Protein AF-A0A1R4I2N4-F1 (afdb_monomer_lite)

Radius of gyration: 16.39 Å; chains: 1; bounding box: 53×26×40 Å

Secondary structure (DSSP, 8-state):
-----GGG--HHHHHHHHHHHHHHH-SSHHHHHHHHHHHHHTT-HHHHHHHHHHHHHHH-S-HHHHHHHHHHHHHHHHHHHHHHTT---------

Structure (mmCIF, N/CA/C/O backbone):
data_AF-A0A1R4I2N4-F1
#
_entry.id   AF-A0A1R4I2N4-F1
#
loop_
_atom_site.group_PDB
_atom_site.id
_atom_site.type_symbol
_atom_site.label_atom_id
_atom_site.label_alt_id
_atom_site.label_comp_id
_atom_site.label_asym_id
_atom_site.label_entity_id
_atom_site.label_seq_id
_atom_site.pdbx_PDB_ins_code
_atom_site.Cartn_x
_atom_site.Cartn_y
_atom_site.Cartn_z
_atom_site.occupancy
_atom_site.B_iso_or_equiv
_atom_site.auth_seq_id
_atom_site.auth_comp_id
_atom_site.auth_asym_id
_atom_site.auth_atom_id
_atom_site.pdbx_PDB_model_num
ATOM 1 N N . MET A 1 1 ? -1.516 -18.935 20.240 1.00 34.50 1 MET A N 1
ATOM 2 C CA . MET A 1 1 ? -0.958 -17.759 19.545 1.00 34.50 1 MET A CA 1
ATOM 3 C C . MET A 1 1 ? -2.076 -16.740 19.434 1.00 34.50 1 MET A C 1
ATOM 5 O O . MET A 1 1 ? -3.125 -17.085 18.907 1.00 34.50 1 MET A O 1
ATOM 9 N N . GLN A 1 2 ? -1.926 -15.573 20.060 1.00 36.06 2 GLN A N 1
ATOM 10 C CA . GLN A 1 2 ? -2.963 -14.540 20.079 1.00 36.06 2 GLN A CA 1
ATOM 11 C C . GLN A 1 2 ? -3.074 -13.928 18.680 1.00 36.06 2 GLN A C 1
ATOM 13 O O . GLN A 1 2 ? -2.097 -13.392 18.165 1.00 36.06 2 GLN A O 1
ATOM 18 N N . HIS A 1 3 ? -4.251 -14.024 18.063 1.00 42.09 3 HIS A N 1
ATOM 19 C CA . HIS A 1 3 ? -4.594 -13.172 16.932 1.00 42.09 3 HIS A CA 1
ATOM 20 C C . HIS A 1 3 ? -4.697 -11.749 17.478 1.00 42.09 3 HIS A C 1
ATOM 22 O O . HIS A 1 3 ? -5.699 -11.403 18.101 1.00 42.09 3 HIS A O 1
ATOM 28 N N . ILE A 1 4 ? -3.642 -10.949 17.314 1.00 45.22 4 ILE A N 1
ATOM 29 C CA . ILE A 1 4 ? -3.711 -9.509 17.552 1.00 45.22 4 ILE A CA 1
ATOM 30 C C . ILE A 1 4 ? -4.724 -8.989 16.537 1.00 45.22 4 ILE A C 1
ATOM 32 O O . ILE A 1 4 ? -4.463 -8.942 15.336 1.00 45.22 4 ILE A O 1
ATOM 36 N N . HIS A 1 5 ? -5.928 -8.701 17.015 1.00 48.03 5 HIS A N 1
ATOM 37 C CA . HIS A 1 5 ? -6.967 -8.073 16.226 1.00 48.03 5 HIS A CA 1
ATOM 38 C C . HIS A 1 5 ? -6.523 -6.612 16.059 1.00 48.03 5 HIS A C 1
ATOM 40 O O . HIS A 1 5 ? -6.839 -5.761 16.881 1.00 48.03 5 HIS A O 1
ATOM 46 N N . LEU A 1 6 ? -5.716 -6.334 15.025 1.00 54.22 6 LEU A N 1
ATOM 47 C CA . LEU A 1 6 ? -5.196 -5.001 14.654 1.00 54.22 6 LEU A CA 1
ATOM 48 C C . LEU A 1 6 ? -6.302 -3.969 14.333 1.00 54.22 6 LEU A C 1
ATOM 50 O O . LEU A 1 6 ? -6.013 -2.862 13.888 1.00 54.22 6 LEU A O 1
ATOM 54 N N . SER A 1 7 ? -7.571 -4.309 14.564 1.00 54.19 7 SER A N 1
ATOM 55 C CA . SER A 1 7 ? -8.735 -3.458 14.320 1.00 54.19 7 SER A CA 1
ATOM 56 C C . SER A 1 7 ? -8.832 -2.247 15.250 1.00 54.19 7 SER A C 1
ATOM 58 O O . SER A 1 7 ? -9.737 -1.441 15.076 1.00 54.19 7 SER A O 1
ATOM 60 N N . GLU A 1 8 ? -7.971 -2.139 16.264 1.00 62.69 8 GLU A N 1
ATOM 61 C CA . GLU A 1 8 ? -8.007 -1.059 17.260 1.00 62.69 8 GLU A CA 1
ATOM 62 C C . GLU A 1 8 ? -6.766 -0.156 17.202 1.00 62.69 8 GLU A C 1
ATOM 64 O O . GLU A 1 8 ? -6.372 0.438 18.206 1.00 62.69 8 GLU A O 1
ATOM 69 N N . ILE A 1 9 ? -6.122 -0.023 16.035 1.00 72.19 9 ILE A N 1
ATOM 70 C CA . ILE A 1 9 ? -5.128 1.040 15.865 1.00 72.19 9 ILE A CA 1
ATOM 71 C C . ILE A 1 9 ? -5.845 2.395 15.829 1.00 72.19 9 ILE A C 1
ATOM 73 O O . ILE A 1 9 ? -6.826 2.590 15.109 1.00 72.19 9 ILE A O 1
ATOM 77 N N . SER A 1 10 ? -5.368 3.355 16.619 1.00 85.44 10 SER A N 1
ATOM 78 C CA . SER A 1 10 ? -5.838 4.733 16.490 1.00 85.44 10 SER A CA 1
ATOM 79 C C . SER A 1 10 ? -5.401 5.297 15.135 1.00 85.44 10 SER A C 1
ATOM 81 O O . SER A 1 10 ? -4.360 4.914 14.601 1.00 85.44 10 SER A O 1
ATOM 83 N N . GLN A 1 11 ? -6.153 6.252 14.581 1.00 85.88 11 GLN A N 1
ATOM 84 C CA . GLN A 1 11 ? -5.773 6.897 13.318 1.00 85.88 11 GLN A CA 1
ATOM 85 C C . GLN A 1 11 ? -4.361 7.508 13.387 1.00 85.88 11 GLN A C 1
ATOM 87 O O . GLN A 1 11 ? -3.603 7.414 12.427 1.00 85.88 11 GLN A O 1
ATOM 92 N N . ALA A 1 12 ? -3.983 8.075 14.538 1.00 89.06 12 ALA A N 1
ATOM 93 C CA . ALA A 1 12 ? -2.639 8.601 14.766 1.00 89.06 12 ALA A CA 1
ATOM 94 C C . ALA A 1 12 ? -1.567 7.498 14.765 1.00 89.06 12 ALA A C 1
ATOM 96 O O . ALA A 1 12 ? -0.514 7.674 14.162 1.00 89.06 12 ALA A O 1
ATOM 97 N N . GLY A 1 13 ? -1.844 6.350 15.394 1.00 91.94 13 GLY A N 1
ATOM 98 C CA . GLY A 1 13 ? -0.937 5.200 15.383 1.00 91.94 13 GLY A CA 1
ATOM 99 C C . GLY A 1 13 ? -0.752 4.614 13.983 1.00 91.94 13 GLY A C 1
ATOM 100 O O . GLY A 1 13 ? 0.359 4.251 13.614 1.00 91.94 13 GLY A O 1
ATOM 101 N N . LEU A 1 14 ? -1.816 4.588 13.176 1.00 92.62 14 LEU A N 1
ATOM 102 C CA . LEU A 1 14 ? -1.743 4.138 11.788 1.00 92.62 14 LEU A CA 1
ATOM 103 C C . LEU A 1 14 ? -0.877 5.068 10.937 1.00 92.62 14 LEU A C 1
ATOM 105 O O . LEU A 1 14 ? -0.038 4.593 10.181 1.00 92.62 14 LEU A O 1
ATOM 109 N N . GLN A 1 15 ? -1.045 6.383 11.082 1.00 93.12 15 GLN A N 1
ATOM 110 C CA . GLN A 1 15 ? -0.216 7.356 10.366 1.00 93.12 15 GLN A CA 1
ATOM 111 C C . GLN A 1 15 ? 1.260 7.247 10.761 1.00 93.12 15 GLN A C 1
ATOM 113 O O . GLN A 1 15 ? 2.124 7.315 9.891 1.00 93.12 15 GLN A O 1
ATOM 118 N N . LEU A 1 16 ? 1.548 7.018 12.047 1.00 95.06 16 LEU A N 1
ATOM 119 C CA . LEU A 1 16 ? 2.915 6.786 12.508 1.00 95.06 16 LEU A CA 1
ATOM 120 C C . LEU A 1 16 ? 3.516 5.527 11.872 1.00 95.06 16 LEU A C 1
ATOM 122 O O . LEU A 1 16 ? 4.600 5.601 11.310 1.00 95.06 16 LEU A O 1
ATOM 126 N N . ALA A 1 17 ? 2.788 4.407 11.879 1.00 94.69 17 ALA A N 1
ATOM 127 C CA . ALA A 1 17 ? 3.251 3.163 11.266 1.00 94.69 17 ALA A CA 1
ATOM 128 C C . ALA A 1 17 ? 3.487 3.303 9.750 1.00 94.69 17 ALA A C 1
ATOM 130 O O . ALA A 1 17 ? 4.456 2.771 9.218 1.00 94.69 17 ALA A O 1
ATOM 131 N N . ILE A 1 18 ? 2.632 4.054 9.046 1.00 94.44 18 ILE A N 1
ATOM 132 C CA . ILE A 1 18 ? 2.839 4.370 7.625 1.00 94.44 18 ILE A CA 1
ATOM 133 C C . ILE A 1 18 ? 4.121 5.187 7.433 1.00 94.44 18 ILE A C 1
ATOM 135 O O . ILE A 1 18 ? 4.875 4.919 6.500 1.00 94.44 18 ILE A O 1
ATOM 139 N N . GLN A 1 19 ? 4.374 6.174 8.295 1.00 95.19 19 GLN A N 1
ATOM 140 C CA . 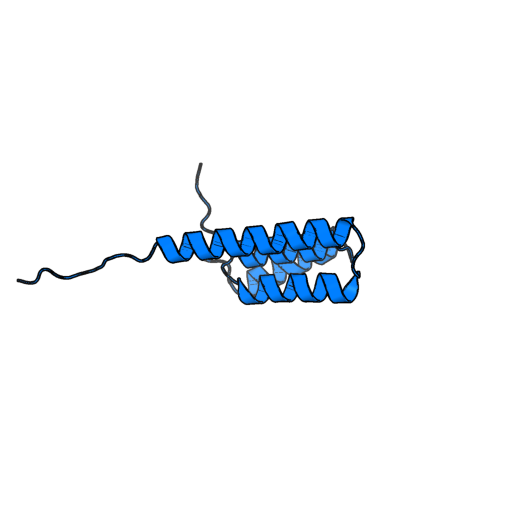GLN A 1 19 ? 5.589 6.979 8.213 1.00 95.19 19 GLN A CA 1
ATOM 141 C C . GLN A 1 19 ? 6.843 6.138 8.481 1.00 95.19 19 GLN A C 1
ATOM 143 O O . GLN A 1 19 ? 7.805 6.249 7.732 1.00 95.19 19 GLN A O 1
ATOM 148 N N . GLU A 1 20 ? 6.806 5.249 9.474 1.00 96.00 20 GLU A N 1
ATOM 149 C CA . GLU A 1 20 ? 7.910 4.327 9.769 1.00 96.00 20 GLU A CA 1
ATOM 150 C C . GLU A 1 20 ? 8.227 3.420 8.571 1.00 96.00 20 GLU A C 1
ATOM 152 O O . GLU A 1 20 ? 9.390 3.285 8.198 1.00 96.00 20 GLU A O 1
ATOM 157 N N . ILE A 1 21 ? 7.201 2.870 7.905 1.00 95.81 21 ILE A N 1
ATOM 158 C CA . ILE A 1 21 ? 7.383 2.075 6.678 1.00 95.81 21 ILE A CA 1
ATOM 159 C C . ILE A 1 21 ? 8.070 2.906 5.588 1.00 95.81 21 ILE A C 1
ATOM 161 O O . ILE A 1 21 ? 9.006 2.426 4.950 1.00 95.81 21 ILE A O 1
ATOM 165 N N . LYS A 1 22 ? 7.633 4.154 5.381 1.00 94.56 22 LYS A N 1
ATOM 166 C CA . LYS A 1 22 ? 8.229 5.051 4.378 1.00 94.56 22 LYS A CA 1
ATOM 167 C C . LYS A 1 22 ? 9.683 5.389 4.689 1.00 94.56 22 LYS A C 1
ATOM 169 O O . LYS A 1 22 ? 10.500 5.436 3.771 1.00 94.56 22 LYS A O 1
ATOM 174 N N . ASP A 1 23 ? 9.997 5.611 5.959 1.00 95.06 23 ASP A N 1
ATOM 175 C CA . ASP A 1 23 ? 11.347 5.946 6.403 1.00 95.06 23 ASP A CA 1
ATOM 176 C C . ASP A 1 23 ? 12.302 4.745 6.269 1.00 95.06 23 ASP A C 1
ATOM 178 O O . ASP A 1 23 ? 13.476 4.930 5.951 1.00 95.06 23 ASP A O 1
ATOM 182 N N . GLU A 1 24 ? 11.811 3.516 6.472 1.00 94.94 24 GLU A N 1
ATOM 183 C CA . GLU A 1 24 ? 12.611 2.287 6.373 1.00 94.94 24 GLU A CA 1
ATOM 184 C C . GLU A 1 24 ? 12.773 1.787 4.928 1.00 94.94 24 GLU A C 1
ATOM 186 O O . GLU A 1 24 ? 13.873 1.414 4.514 1.00 94.94 24 GLU A O 1
ATOM 191 N N . MET A 1 25 ? 11.684 1.759 4.155 1.00 92.81 25 MET A N 1
ATOM 192 C CA . MET A 1 25 ? 11.652 1.150 2.818 1.00 92.81 25 MET A CA 1
ATOM 193 C C . MET A 1 25 ? 11.959 2.134 1.686 1.00 92.81 25 MET A C 1
ATOM 195 O O . MET A 1 25 ? 12.127 1.709 0.539 1.00 92.81 25 MET A O 1
ATOM 199 N N . PHE A 1 26 ? 12.057 3.429 2.003 1.00 88.00 26 PHE A N 1
ATOM 200 C CA . PHE A 1 26 ? 12.217 4.514 1.039 1.00 88.00 26 PHE A CA 1
ATOM 201 C C . PHE A 1 26 ? 11.118 4.506 -0.034 1.00 88.00 26 PHE A C 1
ATOM 203 O O . PHE A 1 26 ? 10.077 3.858 0.095 1.00 88.00 26 PHE A O 1
ATOM 210 N N . ASP A 1 27 ? 11.334 5.277 -1.097 1.00 89.31 27 ASP A N 1
ATOM 211 C CA . ASP A 1 27 ? 10.375 5.402 -2.179 1.00 89.31 27 ASP A CA 1
ATOM 212 C C . ASP A 1 27 ? 10.522 4.240 -3.168 1.00 89.31 27 ASP A C 1
ATOM 214 O O . ASP A 1 27 ? 11.344 4.290 -4.084 1.00 89.31 27 ASP A O 1
ATOM 218 N N . THR A 1 28 ? 9.772 3.164 -2.932 1.00 96.19 28 THR A N 1
ATOM 219 C CA . THR A 1 28 ? 9.775 1.934 -3.740 1.00 96.19 28 THR A CA 1
ATOM 220 C C . THR A 1 28 ? 8.351 1.395 -3.928 1.00 96.19 28 THR A C 1
ATOM 222 O O . THR A 1 28 ? 7.493 1.636 -3.073 1.00 96.19 28 THR A O 1
ATOM 225 N N . PRO A 1 29 ? 8.071 0.621 -4.994 1.00 96.12 29 PRO A N 1
ATOM 226 C CA . PRO A 1 29 ? 6.783 -0.061 -5.145 1.00 96.12 29 PRO A CA 1
ATOM 227 C C . PRO A 1 29 ? 6.453 -0.987 -3.964 1.00 96.12 29 PRO A C 1
ATOM 229 O O . PRO A 1 29 ? 5.311 -1.077 -3.519 1.00 96.12 29 PRO A O 1
ATOM 232 N N . GLU A 1 30 ? 7.457 -1.658 -3.397 1.00 97.12 30 GLU A N 1
ATOM 233 C CA . GLU A 1 30 ? 7.293 -2.530 -2.236 1.00 97.12 30 GLU A CA 1
ATOM 234 C C . GLU A 1 30 ? 6.842 -1.761 -0.988 1.00 97.12 30 GLU A C 1
ATOM 236 O O . GLU A 1 30 ? 6.102 -2.313 -0.166 1.00 97.12 30 GLU A O 1
ATOM 241 N N . CYS A 1 31 ? 7.263 -0.499 -0.845 1.00 97.69 31 CYS A N 1
ATOM 242 C CA . CYS A 1 31 ? 6.809 0.396 0.218 1.00 97.69 31 CYS A CA 1
ATOM 243 C C . CYS A 1 31 ? 5.305 0.670 0.087 1.00 97.69 31 CYS A C 1
ATOM 245 O O . CYS A 1 31 ? 4.546 0.398 1.021 1.00 97.69 31 CYS A O 1
ATOM 247 N N . ASP A 1 32 ? 4.854 1.098 -1.097 1.00 97.31 32 ASP A N 1
ATOM 248 C CA . ASP A 1 32 ? 3.437 1.368 -1.373 1.00 97.31 32 ASP A CA 1
ATOM 249 C C . ASP A 1 32 ? 2.567 0.113 -1.173 1.00 97.31 32 ASP A C 1
ATOM 251 O O . ASP A 1 32 ? 1.521 0.161 -0.517 1.00 97.31 32 ASP A O 1
ATOM 255 N N . TYR A 1 33 ? 3.041 -1.044 -1.642 1.00 97.88 33 TYR A N 1
ATOM 256 C CA . TYR A 1 33 ? 2.385 -2.330 -1.404 1.00 97.88 33 TYR A CA 1
ATOM 257 C C . TYR A 1 33 ? 2.308 -2.684 0.093 1.00 97.88 33 TYR A C 1
ATOM 259 O O . TYR A 1 33 ? 1.283 -3.172 0.578 1.00 97.88 33 TYR A O 1
ATOM 267 N N . THR A 1 34 ? 3.370 -2.428 0.860 1.00 97.81 34 THR A N 1
ATOM 268 C CA . THR A 1 34 ? 3.401 -2.708 2.306 1.00 97.81 34 THR A CA 1
ATOM 269 C C . THR A 1 34 ? 2.436 -1.807 3.076 1.00 97.81 34 THR A C 1
ATOM 271 O O . THR A 1 34 ? 1.745 -2.284 3.982 1.00 97.81 34 THR A O 1
ATOM 274 N N . ILE A 1 35 ? 2.300 -0.544 2.667 1.00 97.12 35 ILE A N 1
ATOM 275 C CA . ILE A 1 35 ? 1.284 0.374 3.197 1.00 97.12 35 ILE A CA 1
ATOM 276 C C . ILE A 1 35 ? -0.124 -0.154 2.891 1.00 97.12 35 ILE A C 1
A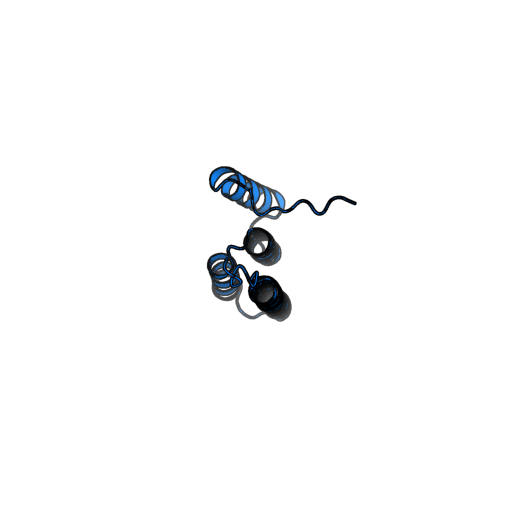TOM 278 O O . ILE A 1 35 ? -0.951 -0.241 3.801 1.00 97.12 35 ILE A O 1
ATOM 282 N N . ALA A 1 36 ? -0.395 -0.590 1.655 1.00 97.75 36 ALA A N 1
ATOM 283 C CA . ALA A 1 36 ? -1.690 -1.171 1.289 1.00 97.75 36 ALA A CA 1
ATOM 284 C C . ALA A 1 36 ? -2.033 -2.415 2.135 1.00 97.75 36 ALA A C 1
ATOM 286 O O . ALA A 1 36 ? -3.166 -2.566 2.603 1.00 97.75 36 ALA A O 1
ATOM 287 N N . LYS A 1 37 ? -1.048 -3.278 2.424 1.00 96.81 37 LYS A N 1
ATOM 288 C CA . LYS A 1 37 ? -1.215 -4.411 3.355 1.00 96.81 37 LYS A CA 1
ATOM 289 C C . LYS A 1 37 ? -1.604 -3.965 4.758 1.00 96.81 37 LYS A C 1
ATOM 291 O O . LYS A 1 37 ? -2.531 -4.535 5.335 1.00 96.81 37 LYS A O 1
ATOM 296 N N . L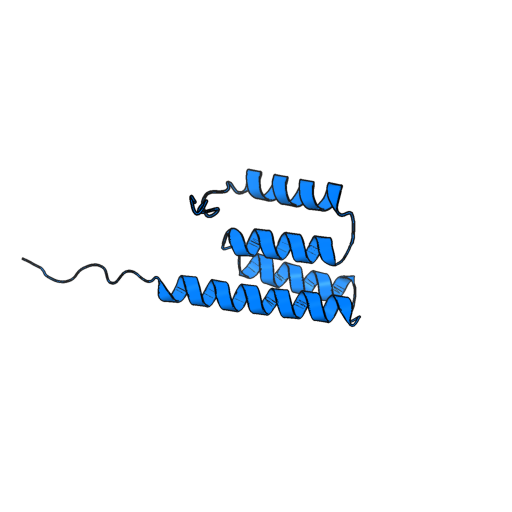EU A 1 38 ? -0.916 -2.966 5.309 1.00 95.75 38 LEU A N 1
ATOM 297 C CA . LEU A 1 38 ? -1.230 -2.428 6.632 1.00 95.75 38 LEU A CA 1
ATOM 298 C C . LEU A 1 38 ? -2.664 -1.879 6.678 1.00 95.75 38 LEU A C 1
ATOM 300 O O . LEU A 1 38 ? -3.437 -2.255 7.559 1.00 95.75 38 LEU A O 1
ATOM 304 N N . LEU A 1 39 ? -3.045 -1.064 5.691 1.00 95.31 39 LEU A N 1
ATOM 305 C CA . LEU A 1 39 ? -4.395 -0.505 5.566 1.00 95.31 39 LEU A CA 1
ATOM 306 C C . LEU A 1 39 ? -5.462 -1.607 5.495 1.00 95.31 39 LEU A C 1
ATOM 308 O O . LEU A 1 39 ? -6.463 -1.552 6.213 1.00 95.31 39 LEU A O 1
ATOM 312 N N . CYS A 1 40 ? -5.212 -2.659 4.711 1.00 93.69 40 CYS A N 1
ATOM 313 C CA . CYS A 1 40 ? -6.096 -3.817 4.612 1.00 93.69 40 CYS A CA 1
ATOM 314 C C . CYS A 1 40 ? -6.242 -4.556 5.956 1.00 93.69 40 CYS A C 1
ATOM 316 O 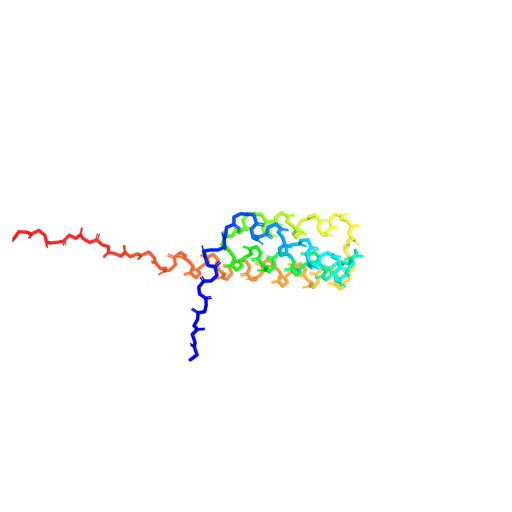O . CYS A 1 40 ? -7.351 -4.939 6.335 1.00 93.69 40 CYS A O 1
ATOM 318 N N . HIS A 1 41 ? -5.155 -4.732 6.716 1.00 92.12 41 HIS A N 1
ATOM 319 C CA . HIS A 1 41 ? -5.210 -5.325 8.059 1.00 92.12 41 HIS A CA 1
ATOM 320 C C . HIS A 1 41 ? -6.002 -4.469 9.056 1.00 92.12 41 HIS A C 1
ATOM 322 O O . HIS A 1 41 ? -6.663 -5.009 9.946 1.00 92.12 41 HIS A O 1
ATOM 328 N N . CYS A 1 42 ? -5.994 -3.152 8.872 1.00 91.50 42 CYS A N 1
ATOM 329 C CA . CYS A 1 42 ? -6.783 -2.201 9.650 1.00 91.50 42 CYS A CA 1
ATOM 330 C C . CYS A 1 42 ? -8.216 -2.014 9.113 1.00 91.50 42 CYS A C 1
ATOM 332 O O . CYS A 1 42 ? -8.917 -1.107 9.554 1.00 91.50 42 CYS A O 1
ATOM 334 N N . SER A 1 43 ? -8.671 -2.871 8.188 1.00 91.94 43 SER A N 1
ATOM 335 C CA . SER A 1 43 ? -9.996 -2.804 7.544 1.00 91.94 43 SER A CA 1
ATOM 336 C C . SER A 1 43 ? -10.276 -1.503 6.771 1.00 91.94 43 SER A C 1
ATOM 338 O O . SER A 1 43 ? -11.430 -1.190 6.484 1.00 91.94 43 SER A O 1
ATOM 340 N N . GLN A 1 44 ? -9.235 -0.754 6.395 1.00 93.31 44 GLN A N 1
ATOM 341 C CA . GLN A 1 44 ? -9.330 0.428 5.533 1.00 93.31 44 GLN A CA 1
ATOM 342 C C . GLN A 1 44 ? -9.212 0.014 4.064 1.00 93.31 44 GLN A C 1
ATOM 344 O O . GLN A 1 44 ? -8.240 0.336 3.387 1.00 93.31 44 GLN A O 1
ATOM 349 N N . PHE A 1 45 ? -10.184 -0.766 3.588 1.00 94.88 45 PHE A N 1
ATOM 350 C CA . PHE A 1 45 ? -10.112 -1.416 2.274 1.00 94.88 45 PHE A CA 1
ATOM 351 C C . PHE A 1 45 ? -10.078 -0.421 1.113 1.00 94.88 45 PHE A C 1
ATOM 353 O O . PHE A 1 45 ? -9.239 -0.562 0.236 1.00 94.88 45 PHE A O 1
ATOM 360 N N . GLU A 1 46 ? -10.921 0.612 1.147 1.00 96.31 46 GLU A N 1
ATOM 361 C CA . GLU A 1 46 ? -10.958 1.656 0.112 1.00 96.31 46 GLU A CA 1
ATOM 362 C C . GLU A 1 46 ? -9.633 2.429 0.042 1.00 96.31 46 GLU A C 1
ATOM 364 O O . GLU A 1 46 ? -9.092 2.667 -1.032 1.00 96.31 46 GLU A O 1
ATOM 369 N N . THR A 1 47 ? -9.051 2.765 1.195 1.00 96.19 47 THR A N 1
ATOM 370 C CA . THR A 1 47 ? -7.747 3.440 1.248 1.00 96.19 47 THR A CA 1
ATOM 371 C C . THR A 1 47 ? -6.618 2.524 0.776 1.00 96.19 47 THR A C 1
ATOM 373 O O . THR A 1 47 ? -5.696 2.988 0.112 1.00 96.19 47 THR A O 1
ATOM 376 N N . ALA A 1 48 ? -6.682 1.227 1.095 1.00 97.31 48 ALA A N 1
ATOM 377 C CA . ALA A 1 48 ? -5.727 0.240 0.599 1.00 97.31 48 ALA A CA 1
ATOM 378 C C . ALA A 1 48 ? -5.806 0.091 -0.928 1.00 97.31 48 ALA A C 1
ATOM 380 O O . ALA A 1 48 ? -4.770 0.001 -1.576 1.00 97.31 48 ALA A O 1
ATOM 381 N N . GLU A 1 49 ? -7.016 0.090 -1.491 1.00 97.81 49 GLU A N 1
ATOM 382 C CA . GLU A 1 49 ? -7.254 0.027 -2.936 1.00 97.81 49 GLU A CA 1
ATOM 383 C C . GLU A 1 49 ? -6.679 1.262 -3.633 1.00 97.81 49 GLU A C 1
ATOM 385 O O . GLU A 1 49 ? -5.844 1.135 -4.525 1.00 97.81 49 GLU A O 1
ATOM 390 N N . HIS A 1 50 ? -7.007 2.451 -3.121 1.00 98.00 50 HIS A N 1
ATOM 391 C CA . HIS A 1 50 ? -6.470 3.706 -3.638 1.00 98.00 50 HIS A CA 1
ATOM 392 C C . HIS A 1 50 ? -4.933 3.757 -3.584 1.00 98.00 50 HIS A C 1
ATOM 394 O O . HIS A 1 50 ? -4.294 4.225 -4.519 1.00 98.00 50 HIS A O 1
ATOM 400 N N . GLN A 1 51 ? -4.313 3.227 -2.526 1.00 97.75 51 GLN A N 1
ATOM 401 C CA . GLN A 1 51 ? -2.854 3.149 -2.428 1.00 97.75 51 GLN A CA 1
ATOM 402 C C . GLN A 1 51 ? -2.231 2.261 -3.525 1.00 97.75 51 GLN A C 1
ATOM 404 O O . GLN A 1 51 ? -1.126 2.556 -3.985 1.00 97.75 51 GLN A O 1
ATOM 409 N N . LEU A 1 52 ? -2.913 1.192 -3.957 1.00 97.94 52 LEU A N 1
ATOM 410 C CA . LEU A 1 52 ? -2.465 0.348 -5.074 1.00 97.94 52 LEU A CA 1
ATOM 411 C C . LEU A 1 52 ? -2.660 1.046 -6.427 1.00 97.94 52 LEU A C 1
ATOM 413 O O . LEU A 1 52 ? -1.791 0.933 -7.294 1.00 97.94 52 LEU A O 1
ATOM 417 N N . ASP A 1 53 ? -3.746 1.806 -6.590 1.00 97.81 53 ASP A N 1
ATOM 418 C CA . ASP A 1 53 ? -3.969 2.639 -7.780 1.00 97.81 53 ASP A CA 1
ATOM 419 C C . ASP A 1 53 ? -2.851 3.683 -7.936 1.00 97.81 53 ASP A C 1
ATOM 421 O O . ASP A 1 53 ? -2.261 3.826 -9.010 1.00 97.81 53 ASP A O 1
ATOM 425 N N . GLU A 1 54 ? -2.511 4.380 -6.847 1.00 97.19 54 GLU A N 1
ATOM 426 C CA . GLU A 1 54 ? -1.430 5.370 -6.827 1.00 97.19 54 GLU A CA 1
ATOM 427 C C . GLU A 1 54 ? -0.066 4.724 -7.099 1.00 97.19 54 GLU A C 1
ATOM 429 O O . GLU A 1 54 ? 0.753 5.297 -7.819 1.00 97.19 54 GLU A O 1
ATOM 434 N N . MET A 1 55 ? 0.171 3.504 -6.601 1.00 96.25 55 MET A N 1
ATOM 435 C CA . MET A 1 55 ? 1.382 2.738 -6.910 1.00 96.25 55 MET A CA 1
ATOM 436 C C . MET A 1 55 ? 1.508 2.483 -8.421 1.00 96.25 55 MET A C 1
ATOM 438 O O . MET A 1 55 ? 2.567 2.734 -9.000 1.00 96.25 55 MET A O 1
ATOM 442 N N . LEU A 1 56 ? 0.430 2.039 -9.082 1.00 96.44 56 LEU A N 1
ATOM 443 C CA . LEU A 1 56 ? 0.411 1.842 -10.538 1.00 96.44 56 LEU A CA 1
ATOM 444 C C . LEU A 1 56 ? 0.636 3.148 -11.301 1.00 96.44 56 LEU A C 1
ATOM 446 O O . LEU A 1 56 ? 1.365 3.162 -12.295 1.00 96.44 56 LEU A O 1
ATOM 450 N N . LEU A 1 57 ? 0.023 4.243 -10.846 1.00 97.19 57 LEU A N 1
ATOM 451 C CA . LEU A 1 57 ? 0.170 5.553 -11.476 1.00 97.19 57 LEU A CA 1
ATOM 452 C C . LEU A 1 57 ? 1.608 6.073 -11.364 1.00 97.19 57 LEU A C 1
ATOM 454 O O . LEU A 1 57 ? 2.150 6.622 -12.324 1.00 97.19 57 LEU A O 1
ATOM 458 N N . LYS A 1 58 ? 2.224 5.891 -10.196 1.00 96.62 58 LYS A N 1
ATOM 459 C CA . LYS A 1 58 ? 3.555 6.399 -9.874 1.00 96.62 58 LYS A CA 1
ATOM 460 C C . LYS A 1 58 ? 4.677 5.587 -10.515 1.00 96.62 58 LYS A C 1
ATOM 462 O O . LYS A 1 58 ? 5.594 6.167 -11.094 1.00 96.62 58 LYS A O 1
ATOM 467 N N . TRP A 1 59 ? 4.621 4.263 -10.392 1.00 96.50 59 TRP A N 1
ATOM 468 C CA . TRP A 1 59 ? 5.707 3.363 -10.798 1.00 96.50 59 TRP A CA 1
ATOM 469 C C . TRP A 1 59 ? 5.500 2.748 -12.185 1.00 96.50 59 TRP A C 1
ATOM 471 O O . TRP A 1 59 ? 6.430 2.177 -12.758 1.00 96.50 59 TRP A O 1
ATOM 481 N N . GLY A 1 60 ? 4.303 2.904 -12.755 1.00 94.19 60 GLY A N 1
ATOM 482 C CA . GLY A 1 60 ? 3.937 2.343 -14.047 1.00 94.19 60 GLY A CA 1
ATOM 483 C C . GLY A 1 60 ? 3.691 0.835 -13.993 1.00 94.19 60 GLY A C 1
ATOM 484 O O . GLY A 1 60 ? 3.568 0.222 -12.939 1.00 94.19 60 GLY A O 1
ATOM 485 N N . SER A 1 61 ? 3.606 0.217 -15.168 1.00 93.94 61 SER A N 1
ATOM 486 C CA . SER A 1 61 ? 3.173 -1.178 -15.329 1.00 93.94 61 SER A CA 1
ATOM 487 C C . SER A 1 61 ? 4.331 -2.134 -15.622 1.00 93.94 61 SER A C 1
ATOM 489 O O . SER A 1 61 ? 4.238 -2.964 -16.529 1.00 93.94 61 SER A O 1
ATOM 491 N N . SER A 1 62 ? 5.452 -2.007 -14.905 1.00 95.62 62 SER A N 1
ATOM 492 C CA . SER A 1 62 ? 6.500 -3.031 -14.989 1.00 95.62 62 SER A CA 1
ATOM 493 C C . SER A 1 62 ? 5.962 -4.377 -14.467 1.00 95.62 62 SER A C 1
ATOM 495 O O . SER A 1 62 ? 5.034 -4.380 -13.654 1.00 95.62 62 SER A O 1
ATOM 497 N N . PRO A 1 63 ? 6.510 -5.525 -14.909 1.00 97.31 63 PRO A N 1
ATOM 498 C CA . PRO A 1 63 ? 6.037 -6.835 -14.457 1.00 97.31 63 PRO A CA 1
ATOM 499 C C . PRO A 1 63 ? 5.991 -6.973 -12.931 1.00 97.31 63 PRO A C 1
ATOM 501 O O . PRO A 1 63 ? 5.002 -7.469 -12.400 1.00 97.31 63 PRO A O 1
ATOM 504 N N . ASP A 1 64 ? 7.010 -6.460 -12.236 1.00 96.19 64 ASP A N 1
ATOM 505 C CA . ASP A 1 64 ? 7.101 -6.528 -10.775 1.00 96.19 64 ASP A CA 1
ATOM 506 C C . ASP A 1 64 ? 6.009 -5.686 -10.095 1.00 96.19 64 ASP A C 1
ATOM 508 O O . ASP A 1 64 ? 5.368 -6.144 -9.148 1.00 96.19 64 ASP A O 1
ATOM 512 N N . VAL A 1 65 ? 5.737 -4.477 -10.606 1.00 97.12 65 VAL A N 1
ATOM 513 C CA . VAL A 1 65 ? 4.677 -3.609 -10.065 1.00 97.12 65 VAL A CA 1
ATOM 514 C C . VAL A 1 65 ? 3.305 -4.232 -10.308 1.00 97.12 65 VAL A C 1
ATOM 516 O O . VAL A 1 65 ? 2.493 -4.270 -9.391 1.00 97.12 65 VAL A O 1
ATOM 519 N N . ILE A 1 66 ? 3.054 -4.784 -11.501 1.00 97.94 66 ILE A N 1
ATOM 520 C CA . ILE A 1 66 ? 1.799 -5.488 -11.803 1.00 97.94 66 ILE A CA 1
ATOM 521 C C . ILE A 1 66 ? 1.604 -6.684 -10.868 1.00 97.94 66 ILE A C 1
ATOM 523 O O . ILE A 1 66 ? 0.526 -6.839 -10.300 1.00 97.94 66 ILE A O 1
ATOM 527 N N . GLU A 1 67 ? 2.646 -7.489 -10.641 1.00 98.25 67 GLU A N 1
ATOM 528 C CA . GLU A 1 67 ? 2.567 -8.631 -9.729 1.00 98.25 67 GLU A CA 1
ATOM 529 C C . GLU A 1 67 ? 2.239 -8.198 -8.288 1.00 98.25 67 GLU A C 1
ATOM 531 O O . GLU A 1 67 ? 1.433 -8.846 -7.611 1.00 98.25 67 GLU A O 1
ATOM 536 N N . LEU A 1 68 ? 2.839 -7.106 -7.803 1.00 98.00 68 LEU A N 1
ATOM 537 C CA . LEU A 1 68 ? 2.532 -6.545 -6.483 1.00 98.00 68 LEU A CA 1
ATOM 538 C C . LEU A 1 68 ? 1.093 -6.027 -6.405 1.00 98.00 68 LEU A C 1
ATOM 540 O O . LEU A 1 68 ? 0.391 -6.319 -5.432 1.00 98.00 68 LEU A O 1
ATOM 544 N N . THR A 1 69 ? 0.634 -5.306 -7.426 1.00 97.38 69 THR A N 1
ATOM 545 C CA . THR A 1 69 ? -0.729 -4.772 -7.481 1.00 97.38 69 THR A CA 1
ATOM 546 C C . THR A 1 69 ? -1.770 -5.891 -7.503 1.00 97.38 69 THR A C 1
ATOM 548 O O . THR A 1 69 ? -2.713 -5.866 -6.710 1.00 97.38 69 THR A O 1
ATOM 551 N N . ASP A 1 70 ? -1.566 -6.924 -8.323 1.00 98.00 70 ASP A N 1
ATOM 552 C CA . ASP A 1 70 ? -2.463 -8.081 -8.405 1.00 98.00 70 ASP A CA 1
ATOM 553 C C . ASP A 1 70 ? -2.564 -8.808 -7.057 1.00 98.00 70 ASP A C 1
ATOM 555 O O . ASP A 1 70 ? -3.662 -9.133 -6.588 1.00 98.00 70 ASP A O 1
ATOM 559 N N . LYS A 1 71 ? -1.425 -9.015 -6.378 1.00 98.12 71 LYS A N 1
ATOM 560 C CA . LYS A 1 71 ? -1.400 -9.566 -5.011 1.00 98.12 71 LYS A CA 1
ATOM 561 C C . LYS A 1 71 ? -2.171 -8.677 -4.035 1.00 98.12 71 LYS A C 1
ATOM 563 O O . LYS A 1 71 ? -2.892 -9.197 -3.179 1.00 98.12 71 LYS A O 1
ATOM 568 N N . GLY A 1 72 ? -2.027 -7.359 -4.163 1.00 97.56 72 GLY A N 1
ATOM 569 C CA . GLY A 1 72 ? -2.700 -6.365 -3.334 1.00 97.56 72 GLY A CA 1
ATOM 570 C C . GLY A 1 72 ? -4.219 -6.438 -3.455 1.00 97.56 72 GLY A C 1
ATOM 571 O O . GLY A 1 72 ? -4.903 -6.639 -2.449 1.00 97.56 72 GLY A O 1
ATO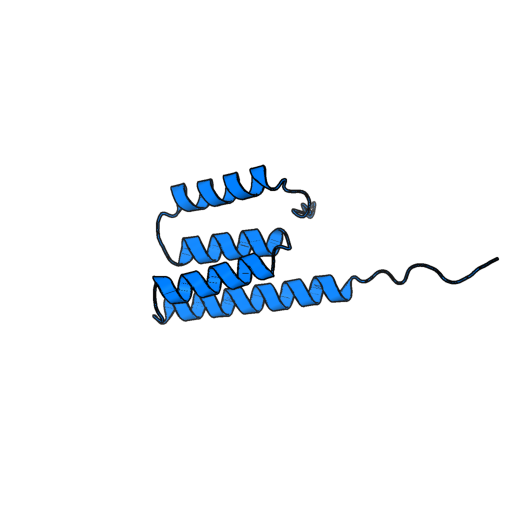M 572 N N . TYR A 1 73 ? -4.757 -6.369 -4.675 1.00 98.19 73 TYR A N 1
ATOM 573 C CA . TYR A 1 73 ? -6.204 -6.465 -4.886 1.00 98.19 73 TYR A CA 1
ATOM 574 C C . TYR A 1 73 ? -6.761 -7.830 -4.469 1.00 98.19 73 TYR A C 1
ATOM 576 O O . TYR A 1 73 ? -7.821 -7.895 -3.844 1.00 98.19 73 TYR A O 1
ATOM 584 N N . ALA A 1 74 ? -6.047 -8.929 -4.743 1.00 98.00 74 ALA A N 1
ATOM 585 C CA . ALA A 1 74 ? -6.471 -10.266 -4.322 1.00 98.00 74 ALA A CA 1
ATOM 586 C C . ALA A 1 74 ? -6.566 -10.391 -2.790 1.00 98.00 74 ALA A C 1
ATOM 588 O O . ALA A 1 74 ? -7.506 -10.999 -2.260 1.00 98.00 74 ALA A O 1
ATOM 589 N N . MET A 1 75 ? -5.619 -9.789 -2.065 1.00 97.06 75 MET A N 1
ATOM 590 C CA . MET A 1 75 ? -5.648 -9.707 -0.606 1.00 97.06 75 MET A CA 1
ATOM 591 C C . MET A 1 75 ? -6.849 -8.885 -0.117 1.00 97.06 75 MET A C 1
ATOM 593 O O . MET A 1 75 ? -7.565 -9.357 0.769 1.00 97.06 75 MET A O 1
ATOM 597 N N . ILE A 1 76 ? -7.099 -7.702 -0.692 1.00 96.75 76 ILE A N 1
ATOM 598 C CA . ILE A 1 76 ? -8.242 -6.849 -0.319 1.00 96.75 76 ILE A CA 1
ATOM 599 C C . ILE A 1 76 ? -9.558 -7.593 -0.556 1.00 96.75 76 ILE A C 1
ATOM 601 O O . ILE A 1 76 ? -10.371 -7.704 0.362 1.00 96.75 76 ILE A O 1
ATOM 605 N N . ALA A 1 77 ? -9.744 -8.186 -1.738 1.00 96.12 77 ALA A N 1
ATOM 606 C CA . ALA A 1 77 ? -10.940 -8.957 -2.071 1.00 96.12 77 ALA A CA 1
ATOM 607 C C . ALA A 1 77 ? -11.179 -10.107 -1.076 1.00 96.12 77 ALA A C 1
ATOM 609 O O . ALA A 1 77 ? -12.299 -10.313 -0.600 1.00 96.12 77 ALA A O 1
ATOM 610 N N . SER A 1 78 ? -10.111 -10.818 -0.701 1.00 94.81 78 SER A N 1
ATOM 611 C CA . SER A 1 78 ? -10.174 -11.896 0.290 1.00 94.81 78 SER A CA 1
ATOM 612 C C . SER A 1 78 ? -10.551 -11.383 1.684 1.00 94.81 78 SER A C 1
ATOM 614 O O . SER A 1 78 ? -11.372 -11.997 2.370 1.00 94.81 78 SER A O 1
ATOM 616 N N . ALA A 1 79 ? -9.988 -10.250 2.111 1.00 91.75 79 ALA A N 1
ATOM 617 C CA . ALA A 1 79 ? -10.275 -9.649 3.410 1.00 91.75 79 ALA A CA 1
ATOM 618 C C . ALA A 1 79 ? -11.712 -9.107 3.492 1.00 91.75 79 ALA A C 1
ATOM 620 O O . ALA A 1 79 ? -12.411 -9.365 4.475 1.00 91.75 79 ALA A O 1
ATOM 621 N N . VAL A 1 80 ? -12.190 -8.440 2.437 1.00 91.81 80 VAL A N 1
ATOM 622 C CA . VAL A 1 80 ? -1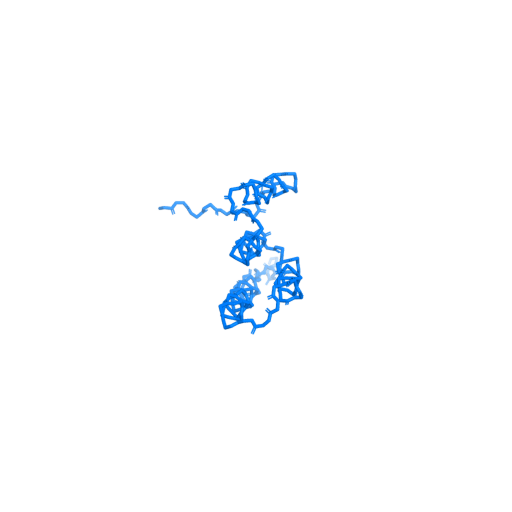3.575 -7.955 2.323 1.00 91.81 80 VAL A CA 1
ATOM 623 C C . VAL A 1 80 ? -14.563 -9.121 2.390 1.00 91.81 80 VAL A C 1
ATOM 625 O O . VAL A 1 80 ? -15.523 -9.077 3.165 1.00 91.81 80 VAL A O 1
ATOM 628 N N . ALA A 1 81 ? -14.308 -10.204 1.649 1.00 91.31 81 ALA A N 1
ATOM 629 C CA . ALA A 1 81 ? -15.140 -11.407 1.699 1.00 91.31 81 ALA A CA 1
ATOM 630 C C . ALA A 1 81 ? -15.166 -12.030 3.108 1.00 91.31 81 ALA A C 1
ATOM 632 O O . ALA A 1 81 ? -16.230 -12.411 3.609 1.00 91.31 81 ALA A O 1
ATOM 633 N N . ALA A 1 82 ? -14.016 -12.077 3.787 1.00 86.81 82 ALA A N 1
ATOM 634 C CA . ALA A 1 82 ? -13.916 -12.597 5.147 1.00 86.81 82 ALA A CA 1
ATOM 635 C C . ALA A 1 82 ? -14.713 -11.757 6.161 1.00 86.81 82 ALA A C 1
ATOM 637 O O . ALA A 1 82 ? -15.368 -12.327 7.037 1.00 86.81 82 ALA A O 1
ATOM 638 N N . VAL A 1 83 ? -14.716 -10.425 6.040 1.00 81.62 83 VAL A N 1
ATOM 639 C CA . VAL A 1 83 ? -15.528 -9.544 6.900 1.00 81.62 83 VAL A CA 1
ATOM 640 C C . VAL A 1 83 ? -17.021 -9.678 6.586 1.00 81.62 83 VAL A C 1
ATOM 642 O O . VAL A 1 83 ? -17.828 -9.769 7.509 1.00 81.62 83 VAL A O 1
ATOM 645 N N . SER A 1 84 ? -17.396 -9.791 5.308 1.00 76.25 84 SER A N 1
ATOM 646 C CA . SER A 1 84 ? -18.795 -9.981 4.892 1.00 76.25 84 SER A CA 1
ATOM 647 C C . SER A 1 84 ? -19.403 -11.281 5.453 1.00 76.25 84 SER A C 1
ATOM 649 O O . SER A 1 84 ? -20.538 -11.300 5.942 1.00 76.25 84 SER A O 1
ATOM 651 N N . SER A 1 85 ? -18.607 -12.357 5.501 1.00 71.06 85 SER A N 1
ATOM 652 C CA . SER A 1 85 ? -19.013 -13.657 6.057 1.00 71.06 85 SER A CA 1
ATOM 653 C C . SER A 1 85 ? -19.224 -13.677 7.583 1.00 71.06 85 SER A C 1
ATOM 655 O O . SER A 1 85 ? -19.798 -14.630 8.109 1.00 71.06 85 SER A O 1
ATOM 657 N N . LYS A 1 86 ? -18.806 -12.625 8.306 1.00 57.38 86 LYS A N 1
ATOM 658 C CA . LYS A 1 86 ? -18.902 -12.514 9.774 1.00 57.38 86 LYS A CA 1
ATOM 659 C C . LYS A 1 86 ? -20.138 -11.760 10.278 1.00 57.38 86 LYS A C 1
ATOM 661 O O . LYS A 1 86 ? -20.201 -11.459 11.468 1.00 57.38 86 LYS A O 1
ATOM 666 N N . THR A 1 87 ? -21.133 -11.482 9.431 1.00 44.50 87 THR A N 1
ATOM 667 C CA . THR A 1 87 ? -22.392 -10.859 9.882 1.00 44.50 87 THR A CA 1
ATOM 668 C C . THR A 1 87 ? -23.024 -11.702 11.007 1.00 44.50 87 THR A C 1
ATOM 670 O O . THR A 1 87 ? -23.427 -12.842 10.750 1.00 44.50 87 THR A O 1
ATOM 673 N N . PRO A 1 88 ? -23.141 -11.199 12.254 1.00 47.62 88 PRO A N 1
ATOM 674 C CA . PRO A 1 88 ? -23.803 -11.938 13.311 1.00 47.62 88 PRO A CA 1
ATOM 675 C C . PRO A 1 88 ? -25.303 -11.914 13.040 1.00 47.62 88 PRO A C 1
ATOM 677 O O . PRO A 1 88 ? -25.937 -10.862 12.990 1.00 47.62 88 PRO A O 1
ATOM 680 N N . ARG A 1 89 ? -25.892 -13.098 12.915 1.00 45.00 89 ARG A N 1
ATOM 681 C CA . ARG A 1 89 ? -27.336 -13.304 12.983 1.00 45.00 89 ARG A CA 1
ATOM 682 C C . ARG A 1 89 ? -27.787 -13.042 14.429 1.00 45.00 89 ARG A C 1
ATOM 684 O O . ARG A 1 89 ? -27.938 -13.984 15.198 1.00 45.00 89 ARG A O 1
ATOM 691 N N . GLN A 1 90 ? -27.924 -11.781 14.842 1.00 51.31 90 GLN A N 1
ATOM 692 C CA . GLN A 1 90 ? -28.468 -11.448 16.161 1.00 51.31 90 GLN A CA 1
ATOM 693 C C . GLN A 1 90 ? -29.991 -11.261 16.106 1.00 51.31 90 GLN A C 1
ATOM 695 O O . GLN A 1 90 ? -30.508 -10.468 15.328 1.00 51.31 90 GLN A O 1
ATOM 700 N N . ALA A 1 91 ? -30.650 -11.990 17.010 1.00 53.53 91 ALA A N 1
ATOM 701 C CA . ALA A 1 91 ? -31.947 -11.714 17.627 1.00 53.53 91 ALA A CA 1
ATOM 702 C C . ALA A 1 91 ? -33.220 -11.789 16.763 1.00 53.53 91 ALA A C 1
ATOM 704 O O . ALA A 1 91 ? -33.699 -10.779 16.268 1.00 53.53 91 ALA A O 1
ATOM 705 N N . ILE A 1 92 ? -33.876 -12.959 16.773 1.00 50.28 92 ILE A N 1
ATOM 706 C CA . ILE A 1 92 ? -35.325 -13.031 17.052 1.00 50.28 92 ILE A CA 1
ATOM 707 C C . ILE A 1 92 ? -35.707 -14.414 17.601 1.00 50.28 92 ILE A C 1
ATOM 709 O O . ILE A 1 92 ? -35.784 -15.373 16.846 1.00 50.28 92 ILE A O 1
ATOM 713 N N . VAL A 1 93 ? -35.910 -14.480 18.919 1.00 46.38 93 VAL A N 1
ATOM 714 C CA . VAL A 1 93 ? -37.022 -15.136 19.646 1.00 46.38 93 VAL A CA 1
ATOM 715 C C . VAL A 1 93 ? -36.926 -14.575 21.078 1.00 46.38 93 VAL A C 1
ATOM 717 O O . VAL A 1 93 ? -36.037 -14.946 21.832 1.00 46.38 93 VAL A O 1
ATOM 720 N N . ALA A 1 94 ? -37.487 -13.405 21.386 1.00 46.16 94 ALA A N 1
ATOM 721 C CA . ALA A 1 94 ? -38.905 -13.109 21.606 1.00 46.16 94 ALA A CA 1
ATOM 722 C C . ALA A 1 94 ? -39.572 -14.067 22.613 1.00 46.16 94 ALA A C 1
ATOM 724 O O . ALA A 1 94 ? -39.924 -15.178 22.233 1.00 46.16 94 ALA A O 1
ATOM 725 N N . ALA A 1 95 ? -39.732 -13.525 23.832 1.00 45.50 95 ALA A N 1
ATOM 726 C CA . ALA A 1 95 ? -40.729 -13.777 24.885 1.00 45.50 95 ALA A CA 1
ATOM 727 C C . ALA A 1 95 ? -40.902 -15.197 25.447 1.00 45.50 95 ALA A C 1
ATOM 729 O O . ALA A 1 95 ? -41.396 -16.089 24.728 1.00 45.50 95 ALA A O 1
#

Organism: NCBI:txid2742612

Sequence (95 aa):
MQHIHLSEISQAGLQLAIQEIKDEMFDTPECDYTIAKLLCHCSQFETAEHQLDEMLLKWGSSPDVIELTDKGYAMIASAVAAVSSKTPRQAIVAA

pLDDT: mean 85.38, std 18.93, range [34.5, 98.25]

Foldseek 3Di:
DDPPQLLPQDPVNLVVVLVVLCVVVPPDLVSLLVNLVSCLSNVVLVVSLVSLVVSCVPVPDDPVSVVSSVVSVVSSVVSVVVVVVPPDPDDDDDD